Protein AF-A0AAD7IU75-F1 (afdb_monomer)

Foldseek 3Di:
DDDPDPPDDDDDPDPDDDPPDDDAAQEDEDEQDACPPPPDPVVSVVSVVVSVVVVVVVVVPGDPDHPHDYHYHYHYDDDD

Solvent-accessible surface area (backbone atoms only — not comparable to full-atom values): 5299 Å² total; per-residue (Å²): 110,49,74,81,49,101,88,42,78,45,70,72,93,54,99,74,66,64,96,80,60,80,80,61,59,55,63,47,79,45,79,50,81,69,60,71,94,55,84,49,66,67,60,48,51,51,54,56,50,50,53,53,48,54,52,51,53,54,62,67,68,47,60,94,71,66,90,48,81,60,43,81,46,76,47,71,63,74,77,131

Organism: NCBI:txid1033252

Mean predicted aligned error: 6.61 Å

Sequence (80 aa):
GQWETETVFSIPVASKPPITAEGYPGVIMIECAPLEGVEDDLKRKYRVLDECSRLRELIKALPDKRHFVPSLLLFVWAAE

Radius of gyration: 15.6 Å; Cα contacts (8 Å, |Δi|>4): 67; chains: 1; bounding box: 43×22×40 Å

Nearest PDB structures (foldseek):
  5vhs-assembly1_C  TM=3.639E-01  e=6.523E+00  Homo sapiens
  6cnl-assembly1_A  TM=3.904E-01  e=8.581E+00  Homo sapiens

Structure (mmCIF, N/CA/C/O backbone):
data_AF-A0AAD7IU75-F1
#
_entry.id   AF-A0AAD7IU75-F1
#
loop_
_atom_site.group_PDB
_atom_site.id
_atom_site.type_symbol
_atom_site.label_atom_id
_atom_site.label_alt_id
_atom_site.label_comp_id
_atom_site.label_asym_id
_atom_site.label_entity_id
_atom_site.label_seq_id
_atom_site.pdbx_PDB_ins_code
_atom_site.Cartn_x
_atom_site.Cartn_y
_atom_site.Cartn_z
_atom_site.occupancy
_atom_site.B_iso_or_equiv
_atom_site.auth_seq_id
_atom_site.auth_comp_id
_atom_site.auth_asym_id
_atom_site.auth_atom_id
_atom_site.pdbx_PDB_model_num
ATOM 1 N N . GLY A 1 1 ? 18.247 5.415 -0.569 1.00 77.00 1 GLY A N 1
ATOM 2 C CA . GLY A 1 1 ? 16.941 5.535 -1.233 1.00 77.00 1 GLY A CA 1
ATOM 3 C C . GLY A 1 1 ? 16.678 6.980 -1.582 1.00 77.00 1 GLY A C 1
ATOM 4 O O . GLY A 1 1 ? 17.485 7.824 -1.204 1.00 77.00 1 GLY A O 1
ATOM 5 N N . GLN A 1 2 ? 15.591 7.249 -2.292 1.00 83.88 2 GLN A N 1
ATOM 6 C CA . GLN A 1 2 ? 15.160 8.589 -2.696 1.00 83.88 2 GLN A CA 1
ATOM 7 C C . GLN A 1 2 ? 13.633 8.687 -2.653 1.00 83.88 2 GLN A C 1
ATOM 9 O O . GLN A 1 2 ? 12.949 7.674 -2.792 1.00 83.88 2 GLN A O 1
ATOM 14 N N . TRP A 1 3 ? 13.104 9.890 -2.449 1.00 83.38 3 TRP A N 1
ATOM 15 C CA . TRP A 1 3 ? 11.668 10.144 -2.542 1.00 83.38 3 TRP A CA 1
ATOM 16 C C . TRP A 1 3 ? 11.277 10.290 -4.014 1.00 83.38 3 TRP A C 1
ATOM 18 O O . TRP A 1 3 ? 11.819 11.149 -4.702 1.00 83.38 3 TRP A O 1
ATOM 28 N N . GLU A 1 4 ? 10.365 9.441 -4.487 1.00 76.06 4 GLU A N 1
ATOM 29 C CA . GLU A 1 4 ? 9.784 9.537 -5.838 1.00 76.06 4 GLU A CA 1
ATOM 30 C C . GLU A 1 4 ? 8.534 10.432 -5.817 1.00 76.06 4 GLU A C 1
ATOM 32 O O . GLU A 1 4 ? 8.248 11.159 -6.765 1.00 76.06 4 GLU A O 1
ATOM 37 N N . THR A 1 5 ? 7.801 10.405 -4.701 1.00 77.44 5 THR A N 1
ATOM 38 C CA . THR A 1 5 ? 6.663 11.283 -4.402 1.00 77.44 5 THR A CA 1
ATOM 39 C C . THR A 1 5 ? 6.659 11.628 -2.908 1.00 77.44 5 THR A C 1
ATOM 41 O O . THR A 1 5 ? 7.481 11.118 -2.148 1.00 77.44 5 THR A O 1
ATOM 44 N N . GLU A 1 6 ? 5.702 12.443 -2.454 1.00 77.44 6 GLU A N 1
ATOM 45 C CA . GLU A 1 6 ? 5.502 12.748 -1.024 1.00 77.44 6 GLU A CA 1
ATOM 46 C C . GLU A 1 6 ? 5.186 11.511 -0.165 1.00 77.44 6 GLU A C 1
ATOM 48 O O . GLU A 1 6 ? 5.340 11.541 1.053 1.00 77.44 6 GLU A O 1
ATOM 53 N N . THR A 1 7 ? 4.737 10.418 -0.787 1.00 73.00 7 THR A N 1
ATOM 54 C CA . THR A 1 7 ? 4.259 9.211 -0.097 1.00 73.00 7 THR A CA 1
ATOM 55 C C . THR A 1 7 ? 5.021 7.946 -0.487 1.00 73.00 7 THR A C 1
ATOM 57 O O . THR A 1 7 ? 4.741 6.878 0.059 1.00 73.00 7 THR A O 1
ATOM 60 N N . VAL A 1 8 ? 5.992 8.042 -1.404 1.00 77.50 8 VAL A N 1
ATOM 61 C CA . VAL A 1 8 ? 6.739 6.894 -1.935 1.00 77.50 8 VAL A CA 1
ATOM 62 C C . VAL A 1 8 ? 8.238 7.118 -1.801 1.00 77.50 8 VAL A C 1
ATOM 64 O O . VAL A 1 8 ? 8.819 7.992 -2.447 1.00 77.50 8 VAL A O 1
ATOM 67 N N . PHE A 1 9 ? 8.875 6.261 -1.004 1.00 83.38 9 PHE A N 1
ATOM 68 C CA . PHE A 1 9 ? 10.325 6.189 -0.874 1.00 83.38 9 PHE A CA 1
ATOM 69 C C . PHE A 1 9 ? 10.864 4.952 -1.597 1.00 83.38 9 PHE A C 1
ATOM 71 O O . PHE A 1 9 ? 10.494 3.820 -1.287 1.00 83.38 9 PHE A O 1
ATOM 78 N N . SER A 1 10 ? 11.758 5.165 -2.555 1.00 82.88 10 SER A N 1
ATOM 79 C CA . SER A 1 10 ? 12.386 4.118 -3.356 1.00 82.88 10 SER A CA 1
ATOM 80 C C . SER A 1 10 ? 13.743 3.722 -2.780 1.00 82.88 10 SER A C 1
ATOM 82 O O . SER A 1 10 ? 14.563 4.573 -2.419 1.00 82.88 10 SER A O 1
ATOM 84 N N . ILE A 1 11 ? 14.013 2.417 -2.705 1.00 84.31 11 ILE A N 1
ATOM 85 C CA . ILE A 1 11 ? 15.286 1.864 -2.230 1.00 84.31 11 ILE A CA 1
ATOM 86 C C . ILE A 1 11 ? 15.866 0.968 -3.330 1.00 84.31 11 ILE A C 1
ATOM 88 O O . ILE A 1 11 ? 15.287 -0.076 -3.631 1.00 84.31 11 ILE A O 1
ATOM 92 N N . PRO A 1 12 ? 17.006 1.338 -3.942 1.00 79.50 12 PRO A N 1
ATOM 93 C CA . PRO A 1 12 ? 17.630 0.500 -4.951 1.00 79.50 12 PRO A CA 1
ATOM 94 C C . PRO A 1 12 ? 18.247 -0.743 -4.306 1.00 79.50 12 PRO A C 1
ATOM 96 O O . PRO A 1 12 ? 18.883 -0.666 -3.256 1.00 79.50 12 PRO A O 1
ATOM 99 N N . VAL A 1 13 ? 18.101 -1.887 -4.976 1.00 76.81 13 VAL A N 1
ATOM 100 C CA . VAL A 1 13 ? 18.701 -3.159 -4.538 1.00 76.81 13 VAL A CA 1
ATOM 101 C C . VAL A 1 13 ? 20.222 -3.160 -4.752 1.00 76.81 13 VAL A C 1
ATOM 103 O O . VAL A 1 13 ? 20.961 -3.749 -3.969 1.00 76.81 13 VAL A O 1
ATOM 106 N N . ALA A 1 14 ? 20.707 -2.475 -5.793 1.00 78.81 14 ALA A N 1
ATOM 107 C CA . ALA A 1 14 ? 22.130 -2.348 -6.098 1.00 78.81 14 ALA A CA 1
ATOM 108 C C . ALA A 1 14 ? 22.679 -0.977 -5.675 1.00 78.81 14 ALA A C 1
ATOM 110 O O . ALA A 1 14 ? 22.020 0.046 -5.836 1.00 78.81 14 ALA A O 1
ATOM 111 N N . SER A 1 15 ? 23.927 -0.943 -5.202 1.00 71.38 15 SER A N 1
ATOM 112 C CA . SER A 1 15 ? 24.591 0.260 -4.667 1.00 71.38 15 SER A CA 1
ATOM 113 C C . SER A 1 15 ? 24.854 1.353 -5.715 1.00 71.38 15 SER A C 1
ATOM 115 O O . SER A 1 15 ? 25.106 2.500 -5.356 1.00 71.38 15 SER A O 1
ATOM 117 N N . LYS A 1 16 ? 24.837 0.998 -7.006 1.00 69.69 16 LYS A N 1
ATOM 118 C CA . LYS A 1 16 ? 25.023 1.901 -8.152 1.00 69.69 16 LYS A CA 1
ATOM 119 C C . LYS A 1 16 ? 24.034 1.532 -9.264 1.00 69.69 16 LYS A C 1
ATOM 121 O O . LYS A 1 16 ? 24.418 0.828 -10.200 1.00 69.69 16 LYS A O 1
ATOM 126 N N . PRO A 1 17 ? 22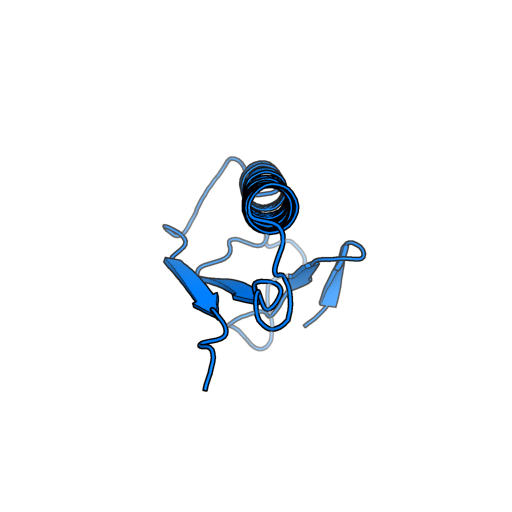.759 1.930 -9.152 1.00 67.19 17 PRO A N 1
ATOM 127 C CA . PRO A 1 17 ? 21.820 1.730 -10.243 1.00 67.19 17 PRO A CA 1
ATOM 128 C C . PRO A 1 17 ? 22.251 2.580 -11.456 1.00 67.19 17 PRO A C 1
ATOM 130 O O . PRO A 1 17 ? 22.805 3.669 -11.273 1.00 67.19 17 PRO A O 1
ATOM 133 N N . PRO A 1 18 ? 22.036 2.107 -12.696 1.00 65.88 18 PRO A N 1
ATOM 134 C CA . PRO A 1 18 ? 22.220 2.936 -13.880 1.00 65.88 18 PRO A CA 1
ATOM 135 C C . PRO A 1 18 ? 21.358 4.198 -13.769 1.00 65.88 18 PRO A C 1
ATOM 137 O O . PRO A 1 18 ? 20.195 4.112 -13.386 1.00 65.88 18 PRO A O 1
ATOM 140 N N . ILE A 1 19 ? 21.908 5.356 -14.146 1.00 59.53 19 ILE A N 1
ATOM 141 C CA . ILE A 1 19 ?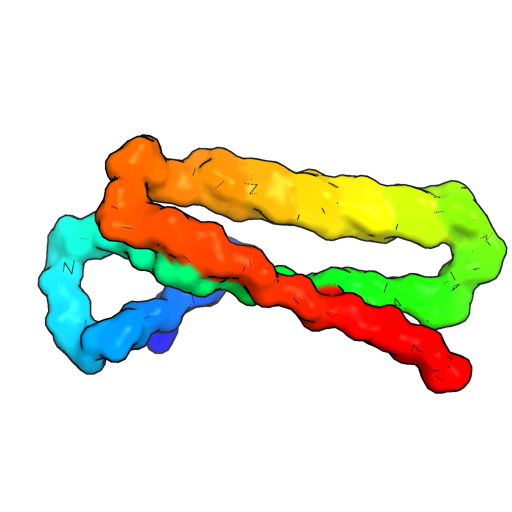 21.242 6.674 -14.045 1.00 59.53 19 ILE A CA 1
ATOM 142 C C . ILE A 1 19 ? 19.912 6.709 -14.829 1.00 59.53 19 ILE A C 1
ATOM 144 O O . ILE A 1 19 ? 19.031 7.504 -14.530 1.00 59.53 19 ILE A O 1
ATOM 148 N N . THR A 1 20 ? 19.754 5.822 -15.813 1.00 59.66 20 THR A N 1
ATOM 149 C CA . THR A 1 20 ? 18.588 5.716 -16.701 1.00 59.66 20 THR A CA 1
ATOM 150 C C . THR A 1 20 ? 17.710 4.496 -16.420 1.00 59.66 20 THR A C 1
ATOM 152 O O . THR A 1 20 ? 16.860 4.166 -17.244 1.00 59.66 20 THR A O 1
ATOM 155 N N . ALA A 1 21 ? 17.949 3.753 -15.336 1.00 62.66 21 ALA A N 1
ATOM 156 C CA . ALA A 1 21 ? 17.137 2.582 -15.041 1.00 62.66 21 ALA A CA 1
ATOM 157 C C . ALA A 1 21 ? 15.765 3.029 -14.525 1.00 62.66 21 ALA A C 1
ATOM 159 O O . ALA A 1 21 ? 15.661 3.558 -13.421 1.00 62.66 21 ALA A O 1
ATOM 160 N N . GLU A 1 22 ? 14.717 2.788 -15.317 1.00 69.62 22 GLU A N 1
ATOM 161 C CA . GLU A 1 22 ? 13.349 2.755 -14.799 1.00 69.62 22 GLU A CA 1
ATOM 162 C C . GLU A 1 22 ? 13.317 1.849 -13.558 1.00 69.62 22 GLU A C 1
ATOM 164 O O . GLU A 1 22 ? 13.842 0.730 -13.561 1.00 69.62 22 GLU A O 1
ATOM 169 N N . GLY A 1 23 ? 12.753 2.357 -12.464 1.00 72.56 23 GLY A N 1
ATOM 170 C CA . GLY A 1 23 ? 12.640 1.608 -11.222 1.00 72.56 23 GLY A CA 1
ATOM 171 C C . GLY A 1 23 ? 11.564 0.534 -11.345 1.00 72.56 23 GLY A C 1
ATOM 172 O O . GLY A 1 23 ? 10.383 0.849 -11.441 1.00 72.56 23 GLY A O 1
ATOM 173 N N . TYR A 1 24 ? 11.958 -0.737 -11.293 1.00 80.44 24 TYR A N 1
ATOM 174 C CA . TYR A 1 24 ? 11.023 -1.863 -11.234 1.00 80.44 24 TYR A CA 1
ATOM 175 C C . TYR A 1 24 ? 10.991 -2.411 -9.801 1.00 80.44 24 TYR A C 1
ATOM 177 O O . TYR A 1 24 ? 11.935 -3.102 -9.404 1.00 80.44 24 TYR A O 1
ATOM 185 N N . PRO A 1 25 ? 9.959 -2.111 -8.990 1.00 84.62 25 PRO A N 1
ATOM 186 C CA . PRO A 1 25 ? 9.920 -2.581 -7.612 1.00 84.62 25 PRO A CA 1
ATOM 187 C C . PRO A 1 25 ? 9.724 -4.099 -7.572 1.00 84.62 25 PRO A C 1
ATOM 189 O O . PRO A 1 25 ? 8.767 -4.634 -8.128 1.00 84.62 25 PRO A O 1
ATOM 192 N N . GLY A 1 26 ? 10.635 -4.795 -6.890 1.00 85.88 26 GLY A N 1
ATOM 193 C CA . GLY A 1 26 ? 10.483 -6.220 -6.581 1.00 85.88 26 GLY A CA 1
ATOM 194 C C . GLY A 1 26 ? 9.614 -6.472 -5.345 1.00 85.88 26 GLY A C 1
ATOM 195 O O . GLY A 1 26 ? 8.984 -7.522 -5.238 1.00 85.88 26 GLY A O 1
ATOM 196 N N . VAL A 1 27 ? 9.547 -5.503 -4.427 1.00 88.56 27 VAL A N 1
ATOM 197 C CA . VAL A 1 27 ? 8.731 -5.557 -3.209 1.00 88.56 27 VAL A CA 1
ATOM 198 C C . VAL A 1 27 ? 8.043 -4.211 -3.009 1.00 88.56 27 VAL A C 1
ATOM 200 O O . VAL A 1 27 ? 8.682 -3.165 -3.101 1.00 88.56 27 VAL A O 1
ATOM 203 N N . ILE A 1 28 ? 6.745 -4.250 -2.726 1.00 90.44 28 ILE A N 1
ATOM 204 C CA . ILE A 1 28 ? 5.931 -3.112 -2.305 1.00 90.44 28 ILE A CA 1
ATOM 205 C C . ILE A 1 28 ? 5.630 -3.316 -0.824 1.00 90.44 28 ILE A C 1
ATOM 207 O O . ILE A 1 28 ? 5.087 -4.352 -0.442 1.00 90.44 28 ILE A O 1
ATOM 211 N N . MET A 1 29 ? 5.991 -2.341 0.006 1.00 91.56 29 MET A N 1
ATOM 212 C CA . MET A 1 29 ? 5.750 -2.370 1.448 1.00 91.56 29 MET A CA 1
ATOM 213 C C . MET A 1 29 ? 4.700 -1.325 1.805 1.00 91.56 29 MET A C 1
ATOM 215 O O . MET A 1 29 ? 4.852 -0.159 1.443 1.00 91.56 29 MET A O 1
ATOM 219 N N . ILE A 1 30 ? 3.649 -1.738 2.510 1.00 91.88 30 ILE A N 1
ATOM 220 C CA . ILE A 1 30 ? 2.616 -0.835 3.023 1.00 91.88 30 ILE A CA 1
ATOM 221 C C . ILE A 1 30 ? 2.443 -1.088 4.512 1.00 91.88 30 ILE A C 1
ATOM 223 O O . ILE A 1 30 ? 2.189 -2.211 4.943 1.00 91.88 30 ILE A O 1
ATOM 227 N N . GLU A 1 31 ? 2.550 -0.017 5.281 1.00 91.50 31 GLU A N 1
ATOM 228 C CA . GLU A 1 31 ? 2.147 0.025 6.677 1.00 91.50 31 GLU A CA 1
ATOM 229 C C . GLU A 1 31 ? 0.714 0.553 6.756 1.00 91.50 31 GLU A C 1
ATOM 231 O O . GLU A 1 31 ? 0.436 1.693 6.368 1.00 91.50 31 GLU A O 1
ATOM 236 N N . CYS A 1 32 ? -0.206 -0.314 7.180 1.00 90.62 32 CYS A N 1
ATOM 237 C CA . CYS A 1 32 ? -1.623 0.010 7.275 1.00 90.62 32 CYS A CA 1
ATOM 238 C C . CYS A 1 32 ? -1.894 0.821 8.541 1.00 90.62 32 CYS A C 1
ATOM 240 O O . CYS A 1 32 ? -1.311 0.548 9.587 1.00 90.62 32 CYS A O 1
ATOM 242 N N . ALA A 1 33 ? -2.822 1.776 8.484 1.00 88.69 33 ALA A N 1
ATOM 243 C CA . ALA A 1 33 ? -3.245 2.494 9.680 1.00 88.69 33 ALA A CA 1
ATOM 244 C C . ALA A 1 33 ? -3.806 1.535 10.759 1.00 88.69 33 ALA A C 1
ATOM 246 O O . ALA A 1 33 ? -4.597 0.641 10.434 1.00 88.69 33 ALA A O 1
ATOM 247 N N . PRO A 1 34 ? -3.460 1.724 12.048 1.00 89.81 34 PRO A N 1
ATOM 248 C CA . PRO A 1 34 ? -4.008 0.911 13.127 1.00 89.81 34 PRO A CA 1
ATOM 249 C C . PRO A 1 34 ? -5.527 1.089 13.230 1.00 89.81 34 PRO A C 1
ATOM 251 O O . PRO A 1 34 ? -6.071 2.174 12.997 1.00 89.81 34 PRO A O 1
ATOM 254 N N . LEU A 1 35 ? -6.228 0.012 13.587 1.00 87.56 35 LEU A N 1
ATOM 255 C CA . LEU A 1 35 ? -7.685 0.013 13.788 1.00 87.56 35 LEU A CA 1
ATOM 256 C C . LEU A 1 35 ? -8.086 0.001 15.270 1.00 87.56 35 LEU A C 1
ATOM 258 O O . LEU A 1 35 ? -9.278 0.024 15.587 1.00 87.56 35 LEU A O 1
ATOM 262 N N . GLU A 1 36 ? -7.113 -0.048 16.175 1.00 85.31 36 GLU A N 1
ATOM 263 C CA . GLU A 1 36 ? -7.342 0.034 17.615 1.00 85.31 36 GLU A CA 1
ATOM 264 C C . GLU A 1 36 ? -7.979 1.382 17.997 1.00 85.31 36 GLU A C 1
ATOM 266 O O . GLU A 1 36 ? -7.718 2.413 17.371 1.00 85.31 36 GLU A O 1
ATOM 271 N N . GLY A 1 37 ? -8.887 1.365 18.977 1.00 82.00 37 GLY A N 1
ATOM 272 C CA . GLY A 1 37 ? -9.611 2.558 19.431 1.00 82.00 37 GLY A CA 1
ATOM 273 C C . GLY A 1 37 ? -10.671 3.098 18.458 1.00 82.00 37 GLY A C 1
ATOM 274 O O . GLY A 1 37 ? -11.287 4.127 18.729 1.00 82.00 37 GLY A O 1
ATOM 275 N N . VAL A 1 38 ? -10.918 2.430 17.323 1.00 85.94 38 VAL A N 1
ATOM 276 C CA . VAL A 1 38 ? -12.016 2.781 16.409 1.00 85.94 38 VAL A CA 1
ATOM 277 C C . VAL A 1 38 ? -13.235 1.916 16.725 1.00 85.94 38 VAL A C 1
ATOM 279 O O . VAL A 1 38 ? -13.339 0.790 16.241 1.00 85.94 38 VAL A O 1
ATOM 282 N N . GLU A 1 39 ? -14.152 2.443 17.534 1.00 87.81 39 GLU A N 1
ATOM 283 C CA . GLU A 1 39 ? -15.384 1.740 17.942 1.00 87.81 39 GLU A CA 1
ATOM 284 C C . GLU A 1 39 ? -16.465 1.724 16.849 1.00 87.81 39 GLU A C 1
ATOM 286 O O . GLU A 1 39 ? -17.308 0.836 16.806 1.00 87.81 39 GLU A O 1
ATOM 291 N N . ASP A 1 40 ? -16.433 2.703 15.943 1.00 91.50 40 ASP A N 1
ATOM 292 C CA . ASP A 1 40 ? -17.401 2.833 14.855 1.00 91.50 40 ASP A CA 1
ATOM 293 C C . ASP A 1 40 ? -16.994 1.975 13.647 1.00 91.50 40 ASP A C 1
ATOM 295 O O . ASP A 1 40 ? -16.015 2.268 12.948 1.00 91.50 40 ASP A O 1
ATOM 299 N N . ASP A 1 41 ? -17.787 0.941 13.368 1.00 91.62 41 ASP A N 1
ATOM 300 C CA . ASP A 1 41 ? -17.622 0.037 12.228 1.00 91.62 41 ASP A CA 1
ATOM 301 C C . ASP A 1 41 ? -17.534 0.761 10.882 1.00 91.62 41 ASP A C 1
ATOM 303 O O . ASP A 1 41 ? -16.799 0.328 9.988 1.00 91.62 41 ASP A O 1
ATOM 307 N N . LEU A 1 42 ? -18.263 1.868 10.711 1.00 93.38 42 LEU A N 1
ATOM 308 C CA . LEU A 1 42 ? -18.212 2.647 9.482 1.00 93.38 42 LEU A CA 1
ATOM 309 C C . LEU A 1 42 ? -16.834 3.297 9.326 1.00 93.38 42 LEU A C 1
ATOM 311 O O . LEU A 1 42 ? -16.220 3.193 8.263 1.00 93.38 42 LEU A O 1
ATOM 315 N N . LYS A 1 43 ? -16.299 3.895 10.397 1.00 90.06 43 LYS A N 1
ATOM 316 C CA . LYS A 1 43 ? -14.943 4.469 10.397 1.00 90.06 43 LYS A CA 1
ATOM 317 C C . LYS A 1 43 ? -13.870 3.407 10.172 1.00 90.06 43 LYS A C 1
ATOM 319 O O . LYS A 1 43 ? -12.932 3.663 9.418 1.00 90.06 43 LYS A O 1
ATOM 324 N N . ARG A 1 44 ? -14.013 2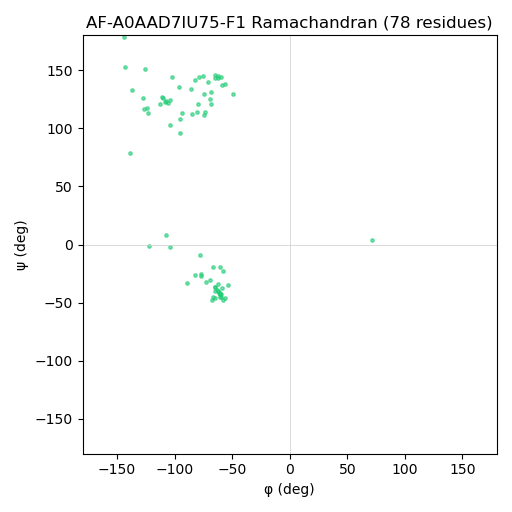.212 10.761 1.00 89.38 44 ARG A N 1
ATOM 325 C CA . ARG A 1 44 ? -13.099 1.080 10.508 1.00 89.38 44 ARG A CA 1
ATOM 326 C C . ARG A 1 44 ? -13.077 0.722 9.023 1.00 89.38 44 ARG A C 1
ATOM 328 O O . ARG A 1 44 ? -12.005 0.627 8.430 1.00 89.38 44 ARG A O 1
ATOM 335 N N . LYS A 1 45 ? -14.255 0.591 8.402 1.00 92.31 45 LYS A N 1
ATOM 336 C CA . LYS A 1 45 ? -14.384 0.300 6.964 1.00 92.31 45 LYS A CA 1
ATOM 337 C C . LYS A 1 45 ? -13.773 1.399 6.097 1.00 92.31 45 LYS A C 1
ATOM 339 O O . LYS A 1 45 ? -13.072 1.079 5.142 1.00 92.31 45 LYS A O 1
ATOM 344 N N . TYR A 1 46 ? -13.980 2.670 6.441 1.00 92.88 46 TYR A N 1
ATOM 345 C CA . TYR A 1 46 ? -13.365 3.782 5.712 1.00 92.88 46 TYR A CA 1
ATOM 346 C C . TYR A 1 46 ? -11.835 3.758 5.772 1.00 92.88 46 TYR A C 1
ATOM 348 O O . TYR A 1 46 ? -11.210 3.975 4.740 1.00 92.88 46 TYR A O 1
ATOM 356 N N . ARG A 1 47 ? -11.224 3.426 6.919 1.00 90.44 47 ARG A N 1
ATOM 357 C CA . ARG A 1 47 ? -9.758 3.276 7.009 1.00 90.44 47 ARG A CA 1
ATOM 358 C C . ARG A 1 47 ? -9.240 2.177 6.087 1.00 90.44 47 ARG A C 1
ATOM 360 O O . ARG A 1 47 ? -8.293 2.396 5.345 1.00 90.44 47 ARG A O 1
ATOM 367 N N 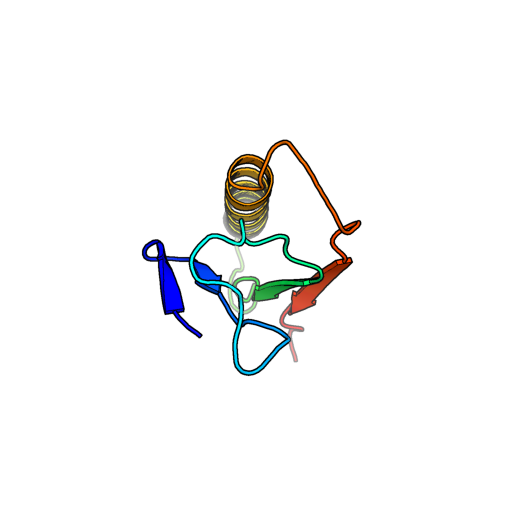. VAL A 1 48 ? -9.901 1.020 6.068 1.00 90.88 48 VAL A N 1
ATOM 368 C CA . VAL A 1 48 ? -9.533 -0.069 5.148 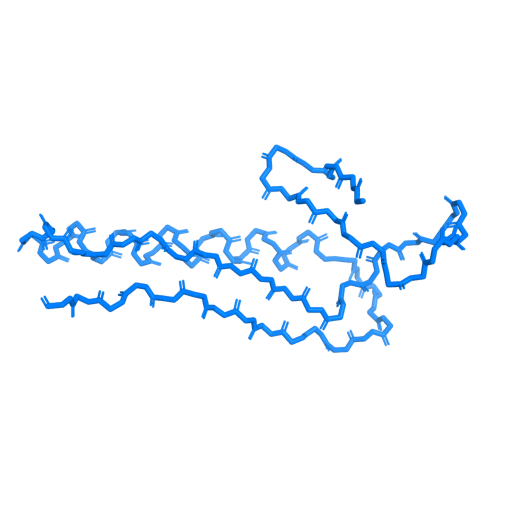1.00 90.88 48 VAL A CA 1
ATOM 369 C C . VAL A 1 48 ? -9.683 0.363 3.684 1.00 90.88 48 VAL A C 1
ATOM 371 O O . VAL A 1 48 ? -8.831 0.046 2.854 1.00 90.88 48 VAL A O 1
ATOM 374 N N . LEU A 1 49 ? -10.748 1.099 3.350 1.00 94.38 49 LEU A N 1
ATOM 375 C CA . LEU A 1 49 ? -10.955 1.617 1.995 1.00 94.38 49 LEU A CA 1
ATOM 376 C C . LEU A 1 49 ? -9.884 2.628 1.579 1.00 94.38 49 LEU A C 1
ATOM 378 O O . LEU A 1 49 ? -9.486 2.616 0.412 1.00 94.38 49 LEU A O 1
ATOM 382 N N . ASP A 1 50 ? -9.417 3.457 2.509 1.00 91.94 50 ASP A N 1
ATOM 383 C CA . ASP A 1 50 ? -8.341 4.417 2.275 1.00 91.94 50 ASP A CA 1
ATOM 384 C C . ASP A 1 50 ? -7.015 3.704 1.972 1.00 91.94 50 ASP A C 1
ATOM 386 O O . ASP A 1 50 ? -6.389 3.969 0.945 1.00 91.94 50 ASP A O 1
ATOM 390 N N . GLU A 1 51 ? -6.663 2.678 2.753 1.00 91.94 51 GLU A N 1
ATOM 391 C CA . GLU A 1 51 ? -5.502 1.818 2.476 1.00 91.94 51 GLU A CA 1
ATOM 392 C C . GLU A 1 51 ? -5.608 1.120 1.109 1.00 91.94 51 GLU A C 1
ATOM 394 O O . GLU A 1 51 ? -4.657 1.096 0.324 1.00 91.94 51 GLU A O 1
ATOM 399 N N . CYS A 1 52 ? -6.796 0.613 0.760 1.00 92.19 52 CYS A N 1
ATOM 400 C CA . CYS A 1 52 ? -7.043 0.048 -0.569 1.00 92.19 52 CYS A CA 1
ATOM 401 C C . CYS A 1 52 ? -6.888 1.096 -1.682 1.00 92.19 52 CYS A C 1
ATOM 403 O O . CYS A 1 52 ? -6.480 0.763 -2.796 1.00 92.19 52 CYS A O 1
ATOM 405 N N . SER A 1 53 ? -7.252 2.351 -1.411 1.00 92.75 53 SER A N 1
ATOM 406 C CA . SER A 1 53 ? -7.081 3.463 -2.343 1.00 92.75 53 SER A CA 1
ATOM 407 C C . SER A 1 53 ? -5.601 3.771 -2.558 1.00 92.75 53 SER A C 1
ATOM 409 O O . SER A 1 53 ? -5.152 3.796 -3.702 1.00 92.75 53 SER A O 1
ATOM 411 N N . ARG A 1 54 ? -4.820 3.872 -1.475 1.00 90.38 54 ARG A N 1
ATOM 412 C CA . ARG A 1 54 ? -3.359 4.046 -1.522 1.00 90.38 54 ARG A CA 1
ATOM 413 C C . ARG A 1 54 ? -2.677 2.936 -2.318 1.00 90.38 54 ARG A C 1
ATOM 415 O O . ARG A 1 54 ? -1.866 3.225 -3.194 1.00 90.38 54 ARG A O 1
ATOM 422 N N . LEU A 1 55 ? -3.044 1.673 -2.078 1.00 91.25 55 LEU A N 1
ATOM 423 C CA . LEU A 1 55 ? -2.518 0.547 -2.854 1.00 91.25 55 LEU A CA 1
ATOM 424 C C . LEU A 1 55 ? -2.861 0.682 -4.344 1.00 91.25 55 LEU A C 1
ATOM 426 O O . LEU A 1 55 ? -2.001 0.452 -5.188 1.00 91.25 55 LEU A O 1
ATOM 430 N N . ARG A 1 56 ? -4.090 1.079 -4.694 1.00 91.31 56 ARG A N 1
ATOM 431 C CA . ARG A 1 56 ? -4.469 1.291 -6.101 1.00 91.31 56 ARG A CA 1
ATOM 432 C C . ARG A 1 56 ? -3.629 2.373 -6.770 1.00 91.31 56 ARG A C 1
ATOM 434 O O . ARG A 1 56 ? -3.204 2.164 -7.902 1.00 91.31 56 ARG A O 1
ATOM 441 N N . GLU A 1 57 ? -3.375 3.485 -6.091 1.00 88.94 57 GLU A N 1
ATOM 442 C CA . GLU A 1 57 ? -2.527 4.553 -6.630 1.00 88.94 57 GLU A CA 1
ATOM 443 C C . GLU A 1 57 ? -1.074 4.089 -6.813 1.00 88.94 57 GLU A C 1
ATOM 445 O O . GLU A 1 57 ? -0.490 4.330 -7.867 1.00 88.94 57 GLU A O 1
ATOM 450 N N . LEU A 1 58 ? -0.525 3.310 -5.872 1.00 87.00 58 LEU A N 1
ATOM 451 C CA . LEU A 1 58 ? 0.797 2.686 -6.029 1.00 87.00 58 LEU A CA 1
ATOM 452 C C . LEU A 1 58 ? 0.862 1.759 -7.247 1.00 87.00 58 LEU A C 1
ATOM 454 O O . LEU A 1 58 ? 1.813 1.828 -8.019 1.00 87.00 58 LEU A O 1
ATOM 458 N N . ILE A 1 59 ? -0.150 0.908 -7.443 1.00 87.12 59 ILE A N 1
ATOM 459 C CA . ILE A 1 59 ? -0.197 -0.016 -8.584 1.00 87.12 59 ILE A CA 1
ATOM 460 C C . ILE A 1 59 ? -0.303 0.736 -9.916 1.00 87.12 59 ILE A C 1
ATOM 462 O O . ILE A 1 59 ? 0.303 0.301 -10.894 1.00 87.12 59 ILE A O 1
ATOM 466 N N . LYS A 1 60 ? -1.038 1.855 -9.965 1.00 85.94 60 LYS A N 1
ATOM 467 C CA . LYS A 1 60 ? -1.123 2.719 -11.156 1.00 85.94 60 LYS A CA 1
ATOM 468 C C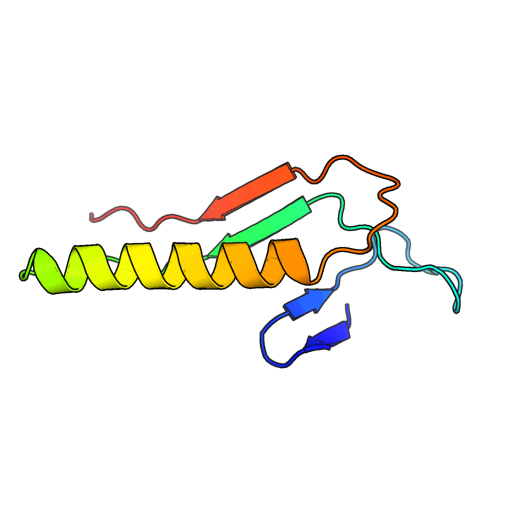 . LYS A 1 60 ? 0.183 3.455 -11.452 1.00 85.94 60 LYS A C 1
ATOM 470 O O . LYS A 1 60 ? 0.453 3.734 -12.611 1.00 85.94 60 LYS A O 1
ATOM 475 N N . ALA A 1 61 ? 0.964 3.774 -10.422 1.00 82.62 61 ALA A N 1
ATOM 476 C CA . ALA A 1 61 ? 2.263 4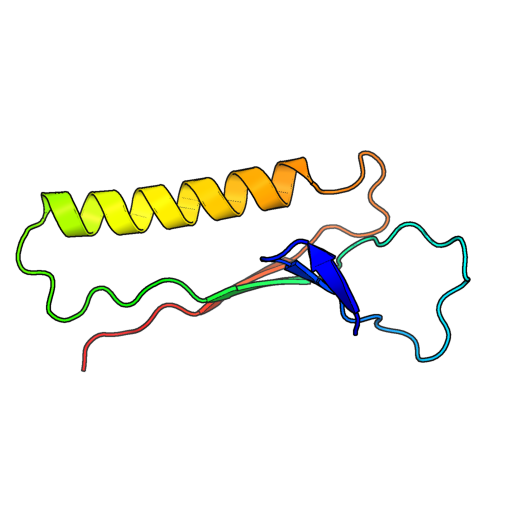.425 -10.567 1.00 82.62 61 ALA A CA 1
ATOM 477 C C . ALA A 1 61 ? 3.380 3.459 -11.002 1.00 82.62 61 ALA A C 1
ATOM 479 O O . ALA A 1 61 ? 4.486 3.903 -11.310 1.00 82.62 61 ALA A O 1
ATOM 480 N N . LEU A 1 62 ? 3.122 2.145 -11.017 1.00 82.44 62 LEU A N 1
ATOM 481 C CA . LEU A 1 62 ? 4.093 1.176 -11.515 1.00 82.44 62 LEU A CA 1
ATOM 482 C C . LEU A 1 62 ? 4.346 1.383 -13.013 1.00 82.44 62 LEU A C 1
ATOM 484 O O . LEU A 1 62 ? 3.397 1.628 -13.757 1.00 82.44 62 LEU A O 1
ATOM 488 N N . PRO A 1 63 ? 5.591 1.193 -13.479 1.00 82.38 63 PRO A N 1
ATOM 489 C CA . PRO A 1 63 ? 5.884 1.233 -14.903 1.00 82.38 63 PRO A CA 1
ATOM 490 C C . PRO A 1 63 ? 5.084 0.164 -15.667 1.00 82.38 63 PRO A C 1
ATOM 492 O O . PRO A 1 63 ? 4.877 -0.957 -15.182 1.00 82.38 63 PRO A O 1
ATOM 495 N N . ASP A 1 64 ? 4.667 0.509 -16.889 1.00 80.81 64 ASP A N 1
ATOM 496 C CA . ASP A 1 64 ? 3.924 -0.387 -17.788 1.00 80.81 64 ASP A CA 1
ATOM 497 C C . ASP A 1 64 ? 4.720 -1.659 -18.100 1.00 80.81 64 ASP A C 1
ATOM 499 O O . ASP A 1 64 ? 4.178 -2.765 -18.179 1.00 80.81 64 ASP A O 1
ATOM 503 N N . LYS A 1 65 ? 6.041 -1.507 -18.249 1.00 80.50 65 LYS A N 1
ATOM 504 C CA . LYS A 1 65 ? 6.978 -2.624 -18.347 1.00 80.50 65 LYS A CA 1
ATOM 505 C C . LYS A 1 65 ? 7.375 -3.061 -16.948 1.00 80.50 65 LYS A C 1
ATOM 507 O O . LYS A 1 65 ? 7.726 -2.244 -16.108 1.00 80.50 65 LYS A O 1
ATOM 512 N N . ARG A 1 66 ? 7.357 -4.367 -16.694 1.00 75.44 66 ARG A N 1
ATOM 513 C CA . ARG A 1 66 ? 7.744 -4.936 -15.400 1.00 75.44 66 ARG A CA 1
ATOM 514 C C . ARG A 1 66 ? 8.849 -5.955 -15.612 1.00 75.44 66 ARG A C 1
ATOM 516 O O . ARG A 1 66 ? 8.638 -6.956 -16.287 1.00 75.44 66 ARG A O 1
ATOM 523 N N . HIS A 1 67 ? 10.023 -5.698 -15.040 1.00 79.19 67 HIS A N 1
ATOM 524 C CA . HIS A 1 67 ? 11.112 -6.683 -15.002 1.00 79.19 67 HIS A CA 1
ATOM 525 C C . HIS A 1 67 ? 10.881 -7.762 -13.937 1.00 79.19 67 HIS A C 1
ATOM 527 O O . HIS A 1 67 ? 11.346 -8.888 -14.087 1.00 79.19 67 HIS A O 1
ATOM 533 N N . PHE A 1 68 ? 10.144 -7.424 -12.878 1.00 79.56 68 PHE A N 1
ATOM 534 C CA . PHE A 1 68 ? 9.835 -8.312 -11.763 1.00 79.56 68 PHE A CA 1
ATOM 535 C C . PHE A 1 68 ? 8.324 -8.389 -11.549 1.00 79.56 68 PHE A C 1
ATOM 537 O O . PHE A 1 68 ? 7.602 -7.426 -11.812 1.00 79.56 68 PHE A O 1
ATOM 544 N N . VAL A 1 69 ? 7.850 -9.520 -11.027 1.00 84.94 69 VAL A N 1
ATOM 545 C CA . VAL A 1 69 ? 6.520 -9.592 -10.412 1.00 84.94 69 VAL A CA 1
ATOM 546 C C . VAL A 1 69 ? 6.657 -9.029 -8.992 1.00 84.94 69 VAL A C 1
ATOM 548 O O . VAL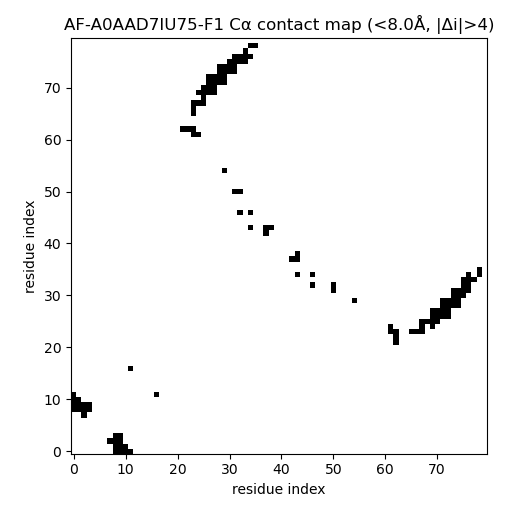 A 1 69 ? 7.384 -9.628 -8.197 1.00 84.94 69 VAL A O 1
ATOM 551 N N . PRO A 1 70 ? 6.029 -7.887 -8.658 1.00 88.75 70 PRO A N 1
ATOM 552 C CA . PRO A 1 70 ? 6.180 -7.287 -7.338 1.00 88.75 70 PRO A CA 1
ATOM 553 C C . PRO A 1 70 ? 5.516 -8.159 -6.267 1.00 88.75 70 PRO A C 1
ATOM 555 O O . PRO A 1 70 ? 4.354 -8.542 -6.401 1.00 88.75 70 PRO A O 1
ATOM 558 N N . SER A 1 71 ? 6.239 -8.438 -5.182 1.00 91.56 71 SER A N 1
ATOM 559 C CA . SER A 1 71 ? 5.659 -9.000 -3.957 1.00 91.56 71 SER A CA 1
ATOM 560 C C . SER A 1 71 ? 5.043 -7.887 -3.112 1.00 91.56 71 SER A C 1
ATOM 562 O O . SER A 1 71 ? 5.621 -6.807 -3.008 1.00 91.56 71 SER A O 1
ATOM 564 N N . LEU A 1 72 ? 3.898 -8.142 -2.480 1.00 92.88 72 LEU A N 1
ATOM 565 C CA . LEU A 1 72 ? 3.263 -7.199 -1.556 1.00 92.88 72 LEU A CA 1
ATOM 566 C C . LEU A 1 72 ? 3.497 -7.647 -0.111 1.00 92.88 72 LEU A C 1
ATOM 568 O O . LEU A 1 72 ? 3.125 -8.760 0.256 1.00 92.88 72 LEU A O 1
ATOM 572 N N . LEU A 1 73 ? 4.076 -6.767 0.704 1.00 94.31 73 LEU A N 1
ATOM 573 C CA . LEU A 1 73 ? 4.223 -6.938 2.145 1.00 94.31 73 LEU A CA 1
ATOM 574 C C . LEU A 1 73 ? 3.362 -5.900 2.869 1.00 94.31 73 LEU A C 1
ATOM 576 O O . LEU A 1 73 ? 3.546 -4.696 2.684 1.00 94.31 73 LEU A O 1
ATOM 580 N N . LEU A 1 74 ? 2.431 -6.380 3.691 1.00 92.94 74 LEU A N 1
ATOM 581 C CA . LEU A 1 74 ? 1.534 -5.549 4.490 1.00 92.94 74 LEU A CA 1
ATOM 582 C C . LEU A 1 74 ? 1.906 -5.662 5.968 1.00 92.94 74 LEU A C 1
ATOM 584 O O . LEU A 1 74 ? 1.940 -6.766 6.511 1.00 92.94 74 LEU A O 1
ATOM 588 N N . PHE A 1 75 ? 2.129 -4.525 6.619 1.00 92.19 75 PHE A N 1
ATOM 589 C CA . PHE A 1 75 ? 2.205 -4.439 8.073 1.00 92.19 75 PHE A CA 1
ATOM 590 C C . PHE A 1 75 ? 0.829 -4.036 8.591 1.00 92.19 75 PHE A C 1
ATOM 592 O O . PHE A 1 75 ? 0.381 -2.908 8.387 1.00 92.19 75 PHE A O 1
ATOM 599 N N . VAL A 1 76 ? 0.143 -4.990 9.218 1.00 90.31 76 VAL A N 1
ATOM 600 C CA . VAL A 1 76 ? -1.164 -4.779 9.840 1.00 90.31 76 VAL A CA 1
ATOM 601 C C . VAL A 1 76 ? -0.974 -4.809 11.345 1.00 90.31 76 VAL A C 1
ATOM 603 O O . VAL A 1 76 ? -0.489 -5.799 11.891 1.00 90.31 76 VAL A O 1
ATOM 606 N N . TRP A 1 77 ? -1.368 -3.729 12.011 1.00 87.81 77 TRP A N 1
ATOM 607 C CA . TRP A 1 77 ? -1.353 -3.667 13.465 1.00 87.81 77 TRP A CA 1
ATOM 608 C C . TRP A 1 77 ? -2.410 -4.610 14.036 1.00 87.81 77 TRP A C 1
ATOM 610 O O . TRP A 1 77 ? -3.600 -4.478 13.730 1.00 87.81 77 TRP A O 1
ATOM 620 N N . ALA A 1 78 ? -1.971 -5.566 14.851 1.00 78.50 78 ALA A N 1
ATOM 621 C CA . ALA A 1 78 ? -2.864 -6.327 15.710 1.00 78.50 78 ALA A CA 1
ATOM 622 C C . ALA A 1 78 ? -3.281 -5.446 16.896 1.00 78.50 78 ALA A C 1
ATOM 624 O O . ALA A 1 78 ? -2.486 -4.633 17.360 1.00 78.50 78 ALA A O 1
ATOM 625 N N . ALA A 1 79 ? -4.519 -5.602 17.359 1.00 65.00 79 ALA A N 1
ATOM 626 C CA . ALA A 1 79 ? -4.892 -5.109 18.680 1.00 65.00 79 ALA A CA 1
ATOM 627 C C . ALA A 1 79 ? -4.283 -6.066 19.717 1.00 65.00 79 ALA A C 1
ATOM 629 O O . ALA A 1 79 ? -4.432 -7.282 19.550 1.00 65.00 79 ALA A O 1
ATOM 630 N N . GLU A 1 80 ? -3.581 -5.539 20.721 1.00 54.66 80 GLU A N 1
ATOM 631 C CA . GLU A 1 80 ? -3.300 -6.291 21.956 1.00 54.66 80 GLU A CA 1
ATO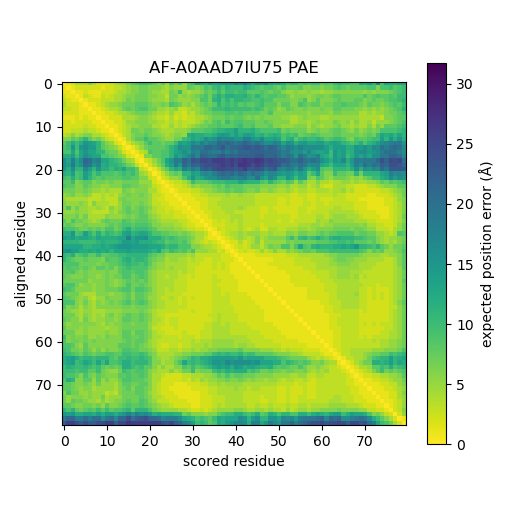M 632 C C . GLU A 1 80 ? -4.571 -6.446 22.802 1.00 54.66 80 GLU A C 1
ATOM 634 O O . GLU A 1 80 ? -5.423 -5.525 22.793 1.00 54.66 80 GLU A O 1
#

pLDDT: mean 83.46, std 9.17, range [54.66, 94.38]

Secondary structure (DSSP, 8-state):
-EEEETTEEE--SSSS--TT-----SEEEEEPPP-TT---HHHHHHHHHHHHHHHHHHHHTS-SS-SS-PEEEEE-PPP-